Protein AF-A0A5C8Q0A5-F1 (afdb_monomer_lite)

Foldseek 3Di:
DQVVVPNPDLCCLVVVCVVCVVNPDTDDSVRVVVVVVPDDPVNVVVVVVVVVVVCVPVVVVCVVVVNDDDFDDDPNDTDPDDDDDDDDDDDPDDDPPDDPDDD

pLDDT: mean 81.92, std 13.81, range [37.59, 97.56]

Stru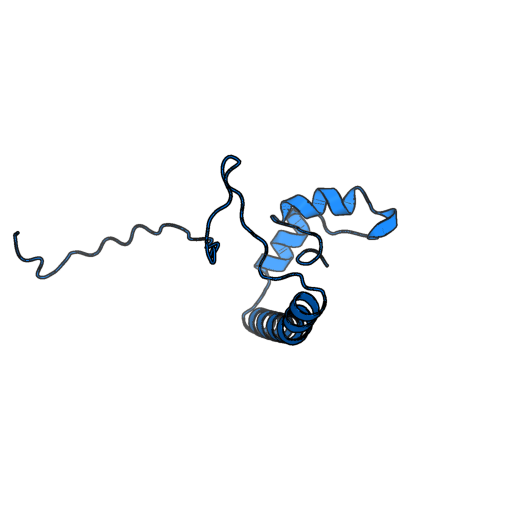cture (mmCIF, N/CA/C/O backbone):
data_AF-A0A5C8Q0A5-F1
#
_entry.id   AF-A0A5C8Q0A5-F1
#
loop_
_atom_site.group_PDB
_atom_site.id
_atom_site.type_symbol
_atom_site.label_atom_id
_atom_site.label_alt_id
_atom_site.label_comp_id
_atom_site.label_asym_id
_atom_site.label_entity_id
_atom_site.label_seq_id
_atom_site.pdbx_PDB_ins_code
_atom_site.Cartn_x
_atom_site.Cartn_y
_atom_site.Cartn_z
_atom_site.occupancy
_atom_site.B_iso_or_equiv
_atom_site.auth_seq_id
_atom_site.auth_comp_id
_atom_site.auth_asym_id
_atom_site.auth_atom_id
_atom_site.pdbx_PDB_model_num
ATOM 1 N N . MET A 1 1 ? 3.703 -7.849 1.959 1.00 44.66 1 MET A N 1
ATOM 2 C CA . MET A 1 1 ? 3.968 -8.642 0.746 1.00 44.66 1 MET A CA 1
ATOM 3 C C . MET A 1 1 ? 2.706 -8.607 -0.113 1.00 44.66 1 MET A C 1
ATOM 5 O O . MET A 1 1 ? 1.862 -9.475 -0.005 1.00 44.66 1 MET A O 1
ATOM 9 N N . MET A 1 2 ? 2.467 -7.467 -0.760 1.00 46.19 2 MET A N 1
ATOM 10 C CA . MET A 1 2 ? 1.314 -7.239 -1.650 1.00 46.19 2 MET A CA 1
ATOM 11 C C . MET A 1 2 ? 1.644 -6.062 -2.578 1.00 46.19 2 MET A C 1
ATOM 13 O O . MET A 1 2 ? 1.429 -6.132 -3.777 1.00 46.19 2 MET A O 1
ATOM 17 N N . LEU A 1 3 ? 2.332 -5.046 -2.034 1.00 38.41 3 LEU A N 1
ATOM 18 C CA . LEU A 1 3 ? 2.923 -3.951 -2.811 1.00 38.41 3 LEU A CA 1
ATOM 19 C C . LEU A 1 3 ? 4.095 -4.398 -3.713 1.00 38.41 3 LEU A C 1
ATOM 21 O O . LEU A 1 3 ? 4.378 -3.735 -4.698 1.00 38.41 3 LEU A O 1
ATOM 25 N N . ALA A 1 4 ? 4.773 -5.503 -3.376 1.00 37.59 4 ALA A N 1
ATOM 26 C CA . ALA A 1 4 ? 5.863 -6.063 -4.185 1.00 37.59 4 ALA A CA 1
ATOM 27 C C . ALA A 1 4 ? 5.375 -7.066 -5.252 1.00 37.59 4 ALA A C 1
ATOM 29 O O . ALA A 1 4 ? 6.058 -7.247 -6.248 1.00 37.59 4 ALA A O 1
ATOM 30 N N . ASP A 1 5 ? 4.180 -7.649 -5.081 1.00 44.44 5 ASP A N 1
ATOM 31 C CA . ASP A 1 5 ? 3.605 -8.650 -6.002 1.00 44.44 5 ASP A CA 1
ATOM 32 C C . ASP A 1 5 ? 2.553 -8.055 -6.959 1.00 44.44 5 ASP A C 1
ATOM 34 O O . ASP A 1 5 ? 1.829 -8.785 -7.630 1.00 44.44 5 ASP A O 1
ATOM 38 N N . GLY A 1 6 ? 2.427 -6.725 -7.011 1.00 54.16 6 GLY A N 1
ATOM 39 C CA . GLY A 1 6 ? 1.510 -6.053 -7.935 1.00 54.16 6 GLY A CA 1
ATOM 40 C C . GLY A 1 6 ? 0.043 -6.000 -7.495 1.00 54.16 6 GLY A C 1
ATOM 41 O O . GLY A 1 6 ? -0.826 -5.847 -8.344 1.00 54.16 6 GLY A O 1
ATOM 42 N N . GLY A 1 7 ? -0.258 -6.095 -6.195 1.00 58.19 7 GLY A N 1
ATOM 43 C CA . GLY A 1 7 ? -1.614 -5.840 -5.698 1.00 58.19 7 GLY A CA 1
ATOM 44 C C . GLY A 1 7 ? -2.014 -4.381 -5.928 1.00 58.19 7 GLY A C 1
ATOM 45 O O . GLY A 1 7 ? -1.361 -3.472 -5.410 1.00 58.19 7 GLY A O 1
ATOM 46 N N . GLN A 1 8 ? -3.082 -4.166 -6.693 1.00 67.25 8 GLN A N 1
ATOM 47 C CA . GLN A 1 8 ? -3.597 -2.846 -7.067 1.00 67.25 8 GLN A CA 1
ATOM 48 C C . GLN A 1 8 ? -4.846 -2.471 -6.258 1.00 67.25 8 GLN A C 1
ATOM 50 O O . GLN A 1 8 ? -5.192 -1.295 -6.172 1.00 67.25 8 GLN A O 1
ATOM 55 N N . ALA A 1 9 ? -5.513 -3.447 -5.632 1.00 77.94 9 ALA A N 1
ATOM 56 C CA . ALA A 1 9 ? -6.700 -3.230 -4.815 1.00 77.94 9 ALA A CA 1
ATOM 57 C C . ALA A 1 9 ? -6.790 -4.193 -3.619 1.00 77.94 9 ALA A C 1
ATOM 59 O O . ALA A 1 9 ? -6.300 -5.318 -3.639 1.00 77.94 9 ALA A O 1
ATOM 60 N N . ILE A 1 10 ? -7.536 -3.797 -2.579 1.00 79.94 10 ILE A N 1
ATOM 61 C CA . ILE A 1 10 ? -7.863 -4.678 -1.435 1.00 79.94 10 ILE A CA 1
ATOM 62 C C . ILE A 1 10 ? -8.646 -5.926 -1.894 1.00 79.94 10 ILE A C 1
ATOM 64 O O . ILE A 1 10 ? -8.595 -6.975 -1.248 1.00 79.94 10 ILE A O 1
ATOM 68 N N . ALA A 1 11 ? -9.363 -5.837 -3.019 1.00 80.06 11 ALA A N 1
ATOM 69 C CA . ALA A 1 11 ? -10.050 -6.976 -3.626 1.00 80.06 11 ALA A CA 1
ATOM 70 C C . ALA A 1 11 ? -9.083 -8.106 -4.028 1.00 80.06 11 ALA A C 1
ATOM 72 O O . ALA A 1 11 ? -9.468 -9.275 -3.974 1.00 80.06 11 ALA A O 1
ATOM 73 N N . ASP A 1 12 ? -7.818 -7.788 -4.315 1.00 83.25 12 ASP A N 1
ATOM 74 C CA . ASP A 1 12 ? -6.810 -8.766 -4.737 1.00 83.25 12 ASP A CA 1
ATOM 75 C C . ASP A 1 12 ? -6.428 -9.736 -3.603 1.00 83.25 12 ASP A C 1
ATOM 77 O O . ASP A 1 12 ? -5.854 -10.794 -3.852 1.00 83.25 12 ASP A O 1
ATOM 81 N N . LEU A 1 13 ? -6.830 -9.456 -2.353 1.00 85.00 13 LEU A N 1
ATOM 82 C CA . LEU A 1 13 ? -6.754 -10.429 -1.255 1.00 85.00 13 LEU A CA 1
ATOM 83 C C . LEU A 1 13 ? -7.503 -11.731 -1.575 1.00 85.00 13 LEU A C 1
ATOM 85 O O . LEU A 1 13 ? -7.127 -12.787 -1.067 1.00 85.00 13 LEU A O 1
ATOM 89 N N . ALA A 1 14 ? -8.550 -11.678 -2.407 1.00 85.38 14 ALA A N 1
ATOM 90 C CA . ALA A 1 14 ? -9.254 -12.877 -2.848 1.00 85.38 14 ALA A CA 1
ATOM 91 C C . ALA A 1 14 ? -8.323 -13.820 -3.625 1.00 85.38 14 ALA A C 1
ATOM 93 O O . ALA A 1 14 ? -8.289 -15.008 -3.322 1.00 85.38 14 ALA A O 1
ATOM 94 N N . VAL A 1 15 ? -7.503 -13.274 -4.529 1.00 85.75 15 VAL A N 1
ATOM 95 C CA . VAL A 1 15 ? -6.547 -14.037 -5.349 1.00 85.75 15 VAL A CA 1
ATOM 96 C C . VAL A 1 15 ? -5.473 -14.705 -4.487 1.00 85.75 15 VAL A C 1
ATOM 98 O O . VAL A 1 15 ? -5.091 -15.845 -4.749 1.00 85.75 15 VAL A O 1
ATOM 101 N N . LEU A 1 16 ? -5.000 -14.021 -3.439 1.00 87.31 16 LEU A N 1
ATOM 102 C CA . LEU A 1 16 ? -4.019 -14.583 -2.503 1.00 87.31 16 LEU A CA 1
ATOM 103 C C . LEU A 1 16 ? -4.619 -15.709 -1.656 1.00 87.31 16 LEU A C 1
ATOM 105 O O . LEU A 1 16 ? -3.976 -16.728 -1.415 1.00 87.31 16 LEU A O 1
ATOM 109 N N . ARG A 1 17 ? -5.869 -15.544 -1.216 1.00 88.31 17 ARG A N 1
ATOM 110 C CA . ARG A 1 17 ? -6.580 -16.549 -0.418 1.00 88.31 17 ARG A CA 1
ATOM 111 C C . ARG A 1 17 ? -6.856 -17.830 -1.205 1.00 88.31 17 ARG A C 1
ATOM 113 O O . ARG A 1 17 ? -6.811 -18.908 -0.618 1.00 88.31 17 ARG A O 1
ATOM 120 N N . ASP A 1 18 ? -7.091 -17.715 -2.508 1.00 88.94 18 ASP A N 1
ATOM 121 C CA . ASP A 1 18 ? -7.276 -18.867 -3.396 1.00 88.94 18 ASP A CA 1
ATOM 122 C C . ASP A 1 18 ? -5.966 -19.662 -3.606 1.00 88.94 18 ASP A C 1
ATOM 124 O O . ASP A 1 18 ? -5.989 -20.770 -4.136 1.00 88.94 18 ASP A O 1
ATOM 128 N N . GLN A 1 19 ? -4.826 -19.140 -3.128 1.00 88.56 19 GLN A N 1
ATOM 129 C CA . GLN A 1 19 ? -3.492 -19.749 -3.188 1.00 88.56 19 GLN A CA 1
ATOM 130 C C . GLN A 1 19 ? -2.914 -20.022 -1.784 1.00 88.56 19 GLN A C 1
ATOM 132 O O . GLN A 1 19 ? -1.742 -19.760 -1.496 1.00 88.56 19 GLN A O 1
ATOM 137 N N . GLY A 1 20 ? -3.741 -20.568 -0.887 1.00 84.56 20 GLY A N 1
ATOM 138 C CA . GLY A 1 20 ? -3.387 -20.788 0.521 1.00 84.56 20 GLY A CA 1
ATOM 139 C C . GLY A 1 20 ? -2.151 -21.666 0.771 1.00 84.56 20 GLY A C 1
ATOM 140 O O . GLY A 1 20 ? -1.528 -21.534 1.820 1.00 84.56 20 GLY A O 1
ATOM 141 N N . GLU A 1 21 ? -1.748 -22.517 -0.178 1.00 87.62 21 GLU A N 1
ATOM 142 C CA . GLU A 1 21 ? -0.521 -23.328 -0.067 1.00 87.62 21 GLU A CA 1
ATOM 143 C C . GLU A 1 21 ? 0.764 -22.485 -0.108 1.00 87.62 21 GLU A C 1
ATOM 145 O O . GLU A 1 21 ? 1.760 -22.857 0.509 1.00 87.62 21 GLU A O 1
ATOM 150 N N . VAL A 1 22 ? 0.741 -21.338 -0.799 1.00 89.94 22 VAL A N 1
ATOM 151 C CA . VAL A 1 22 ? 1.893 -20.430 -0.932 1.00 89.94 22 VAL A CA 1
ATOM 152 C C . VAL A 1 22 ? 1.864 -19.351 0.148 1.00 89.94 22 VAL A C 1
ATOM 154 O O . VAL A 1 22 ? 2.890 -19.037 0.749 1.00 89.94 22 VAL A O 1
ATOM 157 N N . PHE A 1 23 ? 0.684 -18.784 0.408 1.00 85.56 23 PHE A N 1
ATOM 158 C CA . PHE A 1 23 ? 0.540 -17.587 1.245 1.00 85.56 23 PHE A CA 1
ATOM 159 C C . PHE A 1 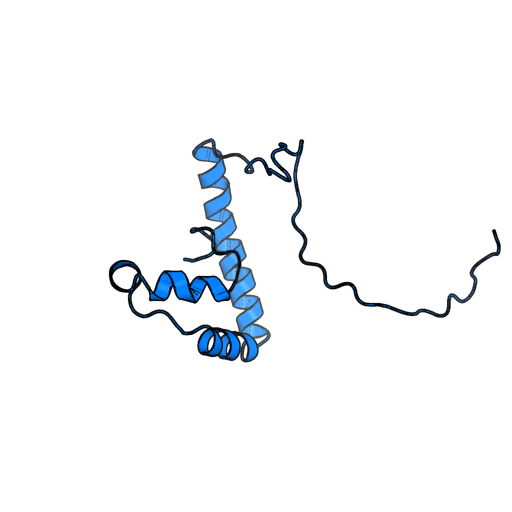23 ? 0.040 -17.870 2.667 1.00 85.56 23 PHE A C 1
ATOM 161 O O . PHE A 1 23 ? 0.044 -16.971 3.510 1.00 85.56 23 PHE A O 1
ATOM 168 N N . GLY A 1 24 ? -0.383 -19.103 2.957 1.00 90.88 24 GLY A N 1
ATOM 169 C CA . GLY A 1 24 ? -0.999 -19.454 4.231 1.00 90.88 24 GLY A CA 1
ATOM 170 C C . GLY A 1 24 ? -2.361 -18.772 4.438 1.00 90.88 24 GLY A C 1
ATOM 171 O O . GLY A 1 24 ? -3.051 -18.429 3.475 1.00 90.88 24 GLY A O 1
ATOM 172 N N . PRO A 1 25 ? -2.801 -18.592 5.697 1.00 92.12 25 PRO A N 1
ATOM 173 C CA . PRO A 1 25 ? -4.065 -17.929 6.003 1.00 92.12 25 PRO A CA 1
ATOM 174 C C . PRO A 1 25 ? -4.080 -16.456 5.567 1.00 92.12 25 PRO A C 1
ATOM 176 O O . PRO A 1 25 ? -3.329 -15.633 6.089 1.00 92.12 25 PRO A O 1
ATOM 179 N N . VAL A 1 26 ? -5.002 -16.105 4.667 1.00 91.00 26 VAL A N 1
ATOM 180 C CA . VAL A 1 26 ? -5.211 -14.731 4.180 1.00 91.00 26 VAL A CA 1
ATOM 181 C C . VAL A 1 26 ? -6.539 -14.177 4.698 1.00 91.00 26 VAL A C 1
ATOM 183 O O . VAL A 1 26 ? -7.577 -14.845 4.659 1.00 91.00 26 VAL A O 1
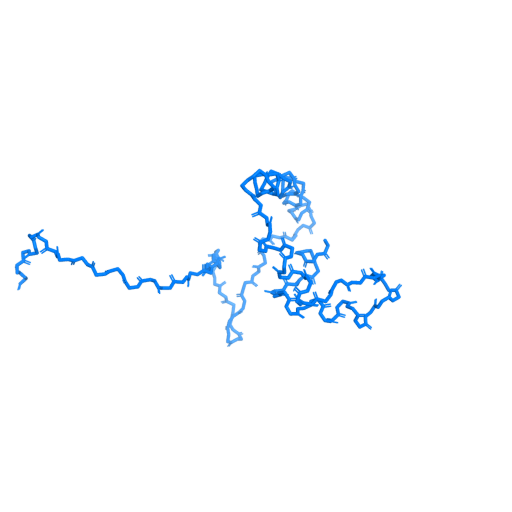ATOM 186 N N . ALA A 1 27 ? -6.521 -12.934 5.184 1.00 90.38 27 ALA A N 1
ATOM 187 C CA . ALA A 1 27 ? -7.719 -12.256 5.668 1.00 90.38 27 ALA A CA 1
ATOM 188 C C . ALA A 1 27 ? -8.754 -12.054 4.548 1.00 90.38 27 ALA A C 1
ATOM 190 O O . ALA A 1 27 ? -8.423 -11.747 3.406 1.00 90.38 27 ALA A O 1
ATOM 191 N N . SER A 1 28 ? -10.039 -12.165 4.893 1.00 89.56 28 SER A N 1
ATOM 192 C CA . SER A 1 28 ? -11.112 -11.772 3.974 1.00 89.56 28 SER A CA 1
ATOM 193 C C . SER A 1 28 ? -11.113 -10.256 3.733 1.00 89.56 28 SER A C 1
ATOM 195 O O . SER A 1 28 ? -10.734 -9.492 4.623 1.00 89.56 28 SER A O 1
ATOM 197 N N . THR A 1 29 ? -11.622 -9.808 2.580 1.00 90.62 29 THR A N 1
ATOM 198 C CA . THR A 1 29 ? -11.775 -8.376 2.268 1.00 90.62 29 THR A CA 1
ATOM 199 C C . THR A 1 29 ? -12.531 -7.596 3.360 1.00 90.62 29 THR A C 1
ATOM 201 O O . THR A 1 29 ? -12.013 -6.567 3.791 1.00 90.62 29 THR A O 1
ATOM 204 N N . PRO A 1 30 ? -13.679 -8.062 3.905 1.00 92.12 30 PRO A N 1
ATOM 205 C CA . PRO A 1 30 ? -14.328 -7.375 5.027 1.00 92.12 30 PRO A CA 1
ATOM 206 C C . PRO A 1 30 ? -13.476 -7.314 6.301 1.00 92.12 30 PRO A C 1
ATOM 208 O O . PRO A 1 30 ? -13.525 -6.323 7.023 1.00 92.12 30 PRO A O 1
ATOM 211 N N . THR A 1 31 ? -12.699 -8.360 6.598 1.00 92.81 31 THR A N 1
ATOM 212 C CA . THR A 1 31 ? -11.796 -8.364 7.761 1.00 92.81 31 THR A CA 1
ATOM 213 C C . THR A 1 31 ? -10.676 -7.343 7.591 1.00 92.81 31 THR A C 1
ATOM 215 O O . THR A 1 31 ? -10.398 -6.599 8.527 1.00 92.81 31 THR A O 1
ATOM 218 N N . ALA A 1 32 ? -10.078 -7.269 6.400 1.00 91.62 32 ALA A N 1
ATOM 219 C CA . ALA A 1 32 ? -9.058 -6.274 6.087 1.00 91.62 32 ALA A CA 1
ATOM 220 C C . ALA A 1 32 ? -9.608 -4.845 6.212 1.00 91.62 32 ALA A C 1
ATOM 222 O O . ALA A 1 32 ? -8.977 -4.003 6.840 1.00 91.62 32 ALA A O 1
ATOM 223 N N . TRP A 1 33 ? -10.815 -4.585 5.700 1.00 91.75 33 TRP A N 1
ATOM 224 C CA . TRP A 1 33 ? -11.445 -3.267 5.812 1.00 91.75 33 TRP A CA 1
ATOM 225 C C . TRP A 1 33 ? -11.709 -2.831 7.251 1.00 91.75 33 TRP A C 1
ATOM 227 O O . TRP A 1 33 ? -11.468 -1.672 7.573 1.00 91.75 33 TRP A O 1
ATOM 237 N N . ARG A 1 34 ? -12.166 -3.734 8.128 1.00 95.06 34 ARG A N 1
ATOM 238 C CA . ARG A 1 34 ? -12.361 -3.398 9.550 1.00 95.06 34 ARG A CA 1
ATOM 239 C C . ARG A 1 34 ? -11.046 -3.031 10.226 1.00 95.06 34 ARG A C 1
ATOM 241 O O . ARG A 1 34 ? -10.985 -2.014 10.896 1.00 95.06 34 ARG A O 1
ATOM 248 N N . LEU A 1 35 ? -9.987 -3.803 9.974 1.00 92.50 35 LEU A N 1
ATOM 249 C CA . LEU A 1 35 ? -8.659 -3.478 10.491 1.00 92.50 35 LEU A CA 1
ATOM 250 C C . LEU A 1 35 ? -8.209 -2.086 10.037 1.00 92.50 35 LEU A C 1
ATOM 252 O O . LEU A 1 35 ? -7.707 -1.328 10.853 1.00 92.50 35 LEU A O 1
ATOM 256 N N . LEU A 1 36 ? -8.392 -1.755 8.754 1.00 91.19 36 LEU A N 1
ATOM 257 C CA . LEU A 1 36 ? -8.031 -0.439 8.224 1.00 91.19 36 LEU A CA 1
ATOM 258 C C . LEU A 1 36 ? -8.857 0.688 8.851 1.00 91.19 36 LEU A C 1
ATOM 260 O O . LEU A 1 36 ? -8.311 1.753 9.116 1.00 91.19 36 LEU A O 1
ATOM 264 N N . ALA A 1 37 ? -10.148 0.456 9.094 1.00 93.44 37 ALA A N 1
ATOM 265 C CA . ALA A 1 37 ? -11.022 1.423 9.753 1.00 93.44 37 ALA A CA 1
ATOM 266 C C . ALA A 1 37 ? -10.627 1.680 11.218 1.00 93.44 37 ALA A C 1
ATOM 268 O O . ALA A 1 37 ? -10.838 2.783 11.713 1.00 93.44 37 ALA A O 1
ATOM 269 N N . ASP A 1 38 ? -10.024 0.690 11.880 1.00 95.44 38 ASP A N 1
ATOM 270 C CA . ASP A 1 38 ? -9.566 0.776 13.270 1.00 95.44 38 ASP A CA 1
ATOM 271 C C . ASP A 1 38 ? -8.135 1.343 13.407 1.00 95.44 38 ASP A C 1
ATOM 273 O O . ASP A 1 38 ? -7.618 1.450 14.522 1.00 95.44 38 ASP A O 1
ATOM 277 N N . ILE A 1 39 ? -7.461 1.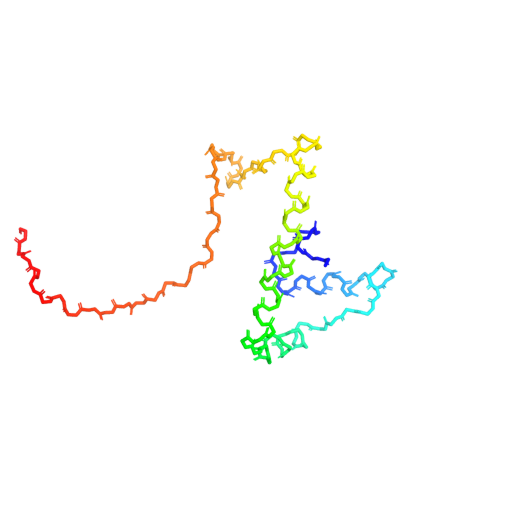700 12.302 1.00 95.12 39 ILE A N 1
ATOM 278 C CA . ILE A 1 39 ? -6.124 2.313 12.351 1.00 95.12 39 ILE A CA 1
ATOM 279 C C . ILE A 1 39 ? -6.223 3.713 12.959 1.00 95.12 39 ILE A C 1
ATOM 281 O O . ILE A 1 39 ? -6.844 4.612 12.394 1.00 95.12 39 ILE A O 1
ATOM 285 N N . ASP A 1 40 ? -5.539 3.907 14.084 1.00 97.00 40 ASP A N 1
ATOM 286 C CA . ASP A 1 40 ? -5.359 5.218 14.697 1.00 97.00 40 ASP A CA 1
ATOM 287 C C . ASP A 1 40 ? -4.148 5.978 14.121 1.00 97.00 40 ASP A 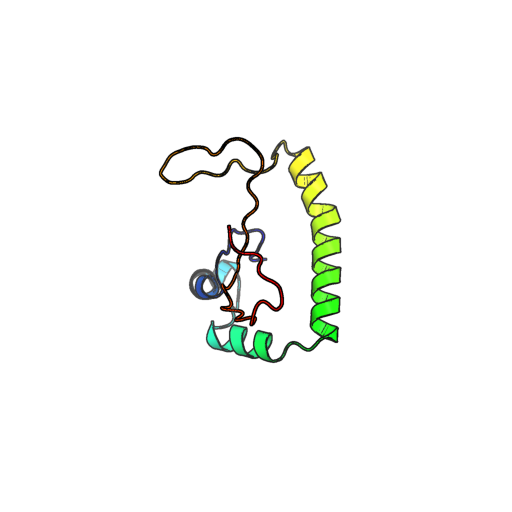C 1
ATOM 289 O O . ASP A 1 40 ? -3.332 5.449 13.359 1.00 97.00 40 ASP A O 1
ATOM 293 N N . GLU A 1 41 ? -4.008 7.242 14.522 1.00 96.31 41 GLU A N 1
ATOM 294 C CA . GLU A 1 41 ? -2.930 8.123 14.057 1.00 96.31 41 GLU A CA 1
ATOM 295 C C . GLU A 1 41 ? -1.531 7.588 14.415 1.00 96.31 41 GLU A C 1
ATOM 297 O O . GLU A 1 41 ? -0.569 7.746 13.661 1.00 96.31 41 GLU A O 1
ATOM 302 N N . THR A 1 42 ? -1.402 6.898 15.552 1.00 97.56 42 THR A N 1
ATOM 303 C CA . THR A 1 42 ? -0.117 6.345 16.002 1.00 97.56 42 THR A CA 1
ATOM 304 C C . THR A 1 42 ? 0.301 5.173 15.118 1.00 97.56 42 THR A C 1
ATOM 306 O O . THR A 1 42 ? 1.454 5.080 14.686 1.00 97.56 42 THR A O 1
ATOM 309 N N . ALA A 1 43 ? -0.630 4.269 14.826 1.00 95.94 43 ALA A N 1
ATOM 310 C CA . ALA A 1 43 ? -0.432 3.166 13.904 1.00 95.94 43 ALA A CA 1
ATOM 311 C C . ALA A 1 43 ? -0.150 3.684 12.488 1.00 95.94 43 ALA A C 1
ATOM 313 O O . ALA A 1 43 ? 0.781 3.196 11.843 1.00 95.94 43 ALA A O 1
ATOM 314 N N . LEU A 1 44 ? -0.871 4.713 12.036 1.00 95.38 44 LEU A N 1
ATOM 315 C CA . LEU A 1 44 ? -0.649 5.339 10.736 1.00 95.38 44 LEU A CA 1
ATOM 316 C C . LEU A 1 44 ? 0.767 5.923 10.612 1.00 95.38 44 LEU A C 1
ATOM 318 O O . LEU A 1 44 ? 1.462 5.651 9.629 1.00 95.38 44 LEU A O 1
ATOM 322 N N . ALA A 1 45 ? 1.244 6.644 11.629 1.00 95.56 45 ALA A N 1
ATOM 323 C CA . ALA A 1 45 ? 2.602 7.184 11.660 1.00 95.56 45 ALA A CA 1
ATOM 324 C C . ALA A 1 45 ? 3.669 6.074 11.614 1.00 95.56 45 ALA A C 1
ATOM 326 O O . ALA A 1 45 ? 4.657 6.168 10.877 1.00 95.56 45 ALA A O 1
ATOM 327 N N . ARG A 1 46 ? 3.454 4.977 12.350 1.00 96.81 46 ARG A N 1
ATOM 328 C CA . ARG A 1 46 ? 4.348 3.808 12.328 1.00 96.81 46 ARG A CA 1
ATOM 329 C C . ARG A 1 46 ? 4.376 3.136 10.957 1.00 96.81 46 ARG A C 1
ATOM 331 O O . ARG A 1 46 ? 5.455 2.790 10.481 1.00 96.81 46 ARG A O 1
ATOM 338 N N . LEU A 1 47 ? 3.223 2.987 10.304 1.00 93.56 47 LEU A N 1
ATOM 339 C CA . LEU A 1 47 ? 3.124 2.450 8.943 1.00 93.56 47 LEU A CA 1
ATOM 340 C C . LEU A 1 47 ? 3.852 3.342 7.932 1.00 93.56 47 LEU A C 1
ATOM 342 O O . LEU A 1 47 ? 4.577 2.834 7.075 1.00 93.56 47 LEU A O 1
ATOM 346 N N . ALA A 1 48 ? 3.708 4.664 8.048 1.00 93.25 48 ALA A N 1
ATOM 347 C CA . ALA A 1 48 ? 4.416 5.615 7.199 1.00 93.25 48 ALA A CA 1
ATOM 348 C C . ALA A 1 48 ? 5.941 5.493 7.360 1.00 93.25 48 ALA A C 1
ATOM 350 O O . ALA A 1 48 ? 6.651 5.419 6.355 1.00 93.25 48 ALA A O 1
ATOM 351 N N . SER A 1 49 ? 6.430 5.394 8.601 1.00 96.38 49 SER A N 1
ATOM 352 C CA . SER A 1 49 ? 7.853 5.191 8.899 1.00 96.38 49 SER A CA 1
ATOM 353 C C . SER A 1 49 ? 8.376 3.860 8.350 1.00 96.38 49 SER A C 1
ATOM 355 O O . SER A 1 49 ? 9.383 3.840 7.644 1.00 96.38 49 SER A O 1
ATOM 357 N N . ALA A 1 50 ? 7.656 2.759 8.579 1.00 95.25 50 ALA A N 1
ATOM 358 C CA . ALA A 1 50 ? 8.033 1.445 8.061 1.00 95.25 50 ALA A CA 1
ATOM 359 C C . ALA A 1 50 ? 8.094 1.427 6.523 1.00 95.25 50 ALA A C 1
ATOM 361 O O . ALA A 1 50 ? 9.019 0.867 5.937 1.00 95.25 50 ALA A O 1
ATOM 362 N N . ARG A 1 51 ? 7.140 2.086 5.851 1.00 94.75 51 ARG A N 1
ATOM 363 C CA . ARG A 1 51 ? 7.137 2.212 4.388 1.00 94.75 51 ARG A CA 1
ATOM 364 C C . ARG A 1 51 ? 8.310 3.048 3.875 1.00 94.75 51 ARG A C 1
ATOM 366 O O . ARG A 1 51 ? 8.843 2.726 2.818 1.00 94.75 51 ARG A O 1
ATOM 373 N N . ALA A 1 52 ? 8.694 4.108 4.586 1.00 93.75 52 ALA A N 1
ATOM 374 C CA . ALA A 1 52 ? 9.868 4.904 4.236 1.00 93.75 52 ALA A CA 1
ATOM 375 C C . ALA A 1 52 ? 11.148 4.056 4.315 1.00 93.75 52 ALA A C 1
ATOM 377 O O . ALA A 1 52 ? 11.860 3.960 3.321 1.00 93.75 52 ALA A O 1
ATOM 378 N N . GLN A 1 53 ? 11.354 3.341 5.425 1.00 95.06 53 GLN A N 1
ATOM 379 C CA . GLN A 1 53 ? 12.503 2.443 5.612 1.00 95.06 53 GLN A CA 1
ATOM 380 C C . GLN A 1 53 ? 12.565 1.347 4.538 1.00 95.06 53 GLN A C 1
ATOM 382 O O . GLN A 1 53 ? 13.616 1.086 3.963 1.00 95.06 53 GLN A O 1
ATOM 387 N N . ALA A 1 54 ? 11.428 0.727 4.209 1.00 92.44 54 ALA A N 1
ATOM 388 C CA . ALA A 1 54 ? 11.375 -0.265 3.136 1.00 92.44 54 ALA A CA 1
ATOM 389 C C . ALA A 1 54 ? 11.766 0.329 1.769 1.00 92.44 54 ALA A C 1
ATOM 391 O O . ALA A 1 54 ? 12.462 -0.323 0.992 1.00 92.44 54 ALA A O 1
ATOM 392 N N . ARG A 1 55 ? 11.349 1.567 1.468 1.00 90.44 55 ARG A N 1
ATOM 393 C CA . ARG A 1 55 ? 11.689 2.247 0.206 1.00 90.44 55 ARG A CA 1
ATOM 394 C C . ARG A 1 55 ? 13.156 2.646 0.123 1.00 90.44 55 ARG A C 1
ATOM 396 O O . ARG A 1 55 ? 13.718 2.552 -0.962 1.00 90.44 55 ARG A O 1
ATOM 403 N N . GLU A 1 56 ? 13.773 3.033 1.238 1.00 92.25 56 GLU A N 1
ATOM 404 C CA . GLU A 1 56 ? 15.213 3.319 1.302 1.00 92.25 56 GLU A CA 1
ATOM 405 C C . GLU A 1 56 ? 16.064 2.122 0.864 1.00 92.25 56 GLU A C 1
ATOM 407 O O . GLU A 1 56 ? 17.134 2.315 0.297 1.00 92.25 56 GLU A O 1
ATOM 412 N N . VAL A 1 57 ? 15.572 0.895 1.066 1.00 91.06 57 VAL A N 1
ATOM 413 C CA . VAL A 1 57 ? 16.240 -0.336 0.618 1.00 91.06 57 VAL A CA 1
ATOM 414 C C . VAL A 1 57 ? 15.817 -0.732 -0.798 1.00 91.06 57 VAL A C 1
ATOM 416 O O . VAL A 1 57 ? 16.664 -1.044 -1.632 1.00 91.06 57 VAL A O 1
ATOM 419 N N . ALA A 1 58 ? 14.515 -0.707 -1.094 1.00 87.75 58 ALA A N 1
ATOM 420 C CA . ALA A 1 58 ? 13.990 -1.218 -2.360 1.00 87.75 58 ALA A CA 1
ATOM 421 C C . ALA A 1 58 ? 14.404 -0.373 -3.580 1.00 87.75 58 ALA A C 1
ATOM 423 O O . ALA A 1 58 ? 14.645 -0.926 -4.649 1.00 87.75 58 ALA A O 1
ATOM 424 N N . TRP A 1 59 ? 14.498 0.956 -3.444 1.00 86.38 59 TRP A N 1
ATOM 425 C CA . TRP A 1 59 ? 14.822 1.838 -4.576 1.00 86.38 59 TRP A CA 1
ATOM 426 C C . TRP A 1 59 ? 16.252 1.645 -5.096 1.00 86.38 59 TRP A C 1
ATOM 428 O O . TRP A 1 59 ? 16.414 1.471 -6.305 1.00 86.38 59 TRP A O 1
ATOM 438 N N . PRO A 1 60 ? 17.288 1.647 -4.234 1.00 87.88 60 PRO A N 1
ATOM 439 C CA . PRO A 1 60 ? 18.646 1.337 -4.667 1.00 87.88 60 PRO A CA 1
ATOM 440 C C . PRO A 1 60 ? 18.752 -0.047 -5.305 1.00 87.88 60 PRO A C 1
ATOM 442 O O . PRO A 1 60 ? 19.356 -0.176 -6.363 1.00 87.88 60 PRO A O 1
ATOM 445 N N . GLN A 1 61 ? 18.101 -1.058 -4.721 1.00 87.88 61 GLN A N 1
ATOM 446 C CA . GLN A 1 61 ? 18.106 -2.413 -5.273 1.00 87.88 61 GLN A CA 1
ATOM 447 C C . GLN A 1 61 ? 17.489 -2.467 -6.673 1.00 87.88 61 GLN A C 1
ATOM 449 O O . GLN A 1 61 ? 18.068 -3.087 -7.559 1.00 87.88 61 GLN A O 1
ATOM 454 N N . ALA A 1 62 ? 16.356 -1.802 -6.908 1.00 83.94 62 ALA A N 1
ATOM 455 C CA . ALA A 1 62 ? 15.768 -1.722 -8.247 1.00 83.94 62 ALA A CA 1
ATOM 456 C C . ALA A 1 62 ? 16.742 -1.069 -9.248 1.00 83.94 62 ALA A C 1
ATOM 458 O O . ALA A 1 62 ? 16.987 -1.605 -10.331 1.00 83.94 62 ALA A O 1
ATOM 459 N N . ALA A 1 63 ? 17.387 0.030 -8.841 1.00 83.50 63 ALA A N 1
ATOM 460 C CA . ALA A 1 63 ? 18.378 0.714 -9.666 1.00 83.50 63 ALA A CA 1
ATOM 461 C C . ALA A 1 63 ? 19.607 -0.164 -9.982 1.00 83.50 63 ALA A C 1
ATOM 463 O O . ALA A 1 63 ? 20.090 -0.147 -11.114 1.00 83.50 63 ALA A O 1
ATOM 464 N N . GLU A 1 64 ? 20.096 -0.952 -9.018 1.00 87.06 64 GLU A N 1
ATOM 465 C CA . GLU A 1 64 ? 21.224 -1.881 -9.194 1.00 87.06 64 GLU A CA 1
ATOM 466 C C . GLU A 1 64 ? 20.922 -3.002 -10.198 1.00 87.06 64 GLU A C 1
ATOM 468 O O . GLU A 1 64 ? 21.799 -3.382 -10.974 1.00 87.06 64 GLU A O 1
ATOM 473 N N . HIS A 1 65 ? 19.683 -3.500 -10.238 1.00 82.81 65 HIS A N 1
ATOM 474 C CA . HIS A 1 65 ? 19.264 -4.541 -11.185 1.00 82.81 65 HIS A CA 1
ATOM 475 C C . HIS A 1 65 ? 19.001 -4.005 -12.605 1.00 82.81 65 HIS A C 1
ATOM 477 O O . HIS A 1 65 ? 18.623 -4.766 -13.495 1.00 82.81 65 HIS A O 1
ATOM 483 N N . GLY A 1 66 ? 19.210 -2.705 -12.847 1.00 71.62 66 GLY A N 1
ATOM 484 C CA . GLY A 1 66 ? 18.908 -2.063 -14.129 1.00 71.62 66 GLY A CA 1
ATOM 485 C C . GLY A 1 66 ? 17.409 -1.873 -14.376 1.00 71.62 66 GLY A C 1
ATOM 486 O O . GLY A 1 66 ? 17.012 -1.427 -15.456 1.00 71.62 66 GLY A O 1
ATOM 487 N N . GLU A 1 67 ? 16.576 -2.165 -13.377 1.00 68.75 67 GLU A N 1
ATOM 488 C CA . GLU A 1 67 ? 15.153 -1.863 -13.376 1.00 68.75 67 GLU A CA 1
ATOM 489 C C . GLU A 1 67 ? 14.990 -0.387 -12.997 1.00 68.75 67 GLU A C 1
ATOM 491 O O . GLU A 1 67 ? 14.823 -0.003 -11.840 1.00 68.75 67 GLU A O 1
ATOM 496 N N . GLY A 1 68 ? 15.108 0.485 -14.002 1.00 71.12 68 GLY A N 1
ATOM 497 C CA . GLY A 1 68 ? 14.720 1.886 -13.861 1.00 71.12 68 GLY A CA 1
ATOM 498 C C . GLY A 1 68 ? 13.226 2.030 -13.546 1.00 71.12 68 GLY A C 1
ATOM 499 O O . GLY A 1 68 ? 12.490 1.051 -13.436 1.00 71.12 68 GLY A O 1
ATOM 500 N N . ILE A 1 69 ? 12.743 3.270 -13.442 1.00 74.75 69 ILE A N 1
ATOM 501 C CA . ILE A 1 69 ? 11.304 3.520 -13.268 1.00 74.75 69 ILE A CA 1
ATOM 502 C C . ILE A 1 69 ? 10.541 2.820 -14.410 1.00 74.75 69 ILE A C 1
ATOM 504 O O . ILE A 1 69 ? 10.829 3.116 -15.576 1.00 74.75 69 ILE A O 1
ATOM 508 N N . PRO A 1 70 ? 9.599 1.901 -14.108 1.00 75.25 70 PRO A N 1
ATOM 509 C CA . PRO A 1 70 ? 8.896 1.145 -15.131 1.00 75.25 70 PRO A CA 1
ATOM 510 C C . PRO A 1 70 ? 8.196 2.068 -16.121 1.00 75.25 70 PRO A C 1
ATOM 512 O O . PRO A 1 70 ? 7.539 3.041 -15.744 1.00 75.25 70 PRO A O 1
ATOM 515 N N . ALA A 1 71 ? 8.322 1.747 -17.403 1.00 81.88 71 ALA A N 1
ATOM 516 C CA . ALA A 1 71 ? 7.663 2.511 -18.443 1.00 81.88 71 ALA A CA 1
ATOM 517 C C . ALA A 1 71 ? 6.147 2.239 -18.401 1.00 81.88 71 ALA A C 1
ATOM 519 O O . ALA A 1 71 ? 5.708 1.086 -18.416 1.00 81.88 71 ALA A O 1
ATOM 520 N N . VAL A 1 72 ? 5.338 3.298 -18.335 1.00 86.69 72 VAL A N 1
ATOM 521 C CA . VAL A 1 72 ? 3.879 3.173 -18.213 1.00 86.69 72 VAL A CA 1
ATOM 522 C C . VAL A 1 72 ? 3.239 3.073 -19.591 1.00 86.69 72 VAL A C 1
ATOM 524 O O . VAL A 1 72 ? 3.512 3.877 -20.486 1.00 86.69 72 VAL A O 1
ATOM 527 N N . ARG A 1 73 ? 2.343 2.093 -19.753 1.00 88.19 73 ARG A N 1
ATOM 528 C CA . ARG A 1 73 ? 1.557 1.902 -20.975 1.00 88.19 73 ARG A CA 1
ATOM 529 C C . ARG A 1 73 ? 0.099 2.266 -20.730 1.00 88.19 73 ARG A C 1
ATOM 531 O O . ARG A 1 73 ? -0.491 1.811 -19.759 1.00 88.19 73 ARG A O 1
ATOM 538 N N . THR A 1 74 ? -0.500 3.018 -21.647 1.00 86.75 74 THR A N 1
ATOM 539 C CA . THR A 1 74 ? -1.943 3.294 -21.656 1.00 86.75 74 THR A CA 1
ATOM 540 C C . THR A 1 74 ? -2.487 3.158 -23.070 1.00 86.75 74 THR A C 1
ATOM 542 O O . THR A 1 74 ? -1.832 3.562 -24.030 1.00 86.75 74 THR A O 1
ATOM 545 N N . ALA A 1 75 ? -3.648 2.516 -23.218 1.00 89.56 75 ALA A N 1
ATOM 546 C CA . ALA A 1 75 ? -4.272 2.243 -24.518 1.00 89.56 75 ALA A CA 1
ATOM 547 C C . ALA A 1 75 ? -3.313 1.628 -25.571 1.00 89.56 75 ALA A C 1
ATOM 549 O O . ALA A 1 75 ? -3.419 1.906 -26.759 1.00 89.56 75 ALA A O 1
ATOM 550 N N . GLY A 1 76 ? -2.345 0.807 -25.143 1.00 91.00 76 GLY A N 1
ATOM 551 C CA . GLY A 1 76 ? -1.346 0.184 -26.027 1.00 91.00 76 GLY A CA 1
ATOM 552 C C . GLY A 1 76 ? -0.128 1.053 -26.369 1.00 91.00 76 GLY A C 1
ATOM 553 O O . GLY A 1 76 ? 0.812 0.550 -26.989 1.00 91.00 76 GLY A O 1
ATOM 554 N N . HIS A 1 77 ? -0.091 2.307 -25.920 1.00 90.06 77 HIS A N 1
ATOM 555 C CA . HIS A 1 77 ? 0.995 3.253 -26.164 1.00 90.06 77 HIS A CA 1
ATOM 556 C C . HIS A 1 77 ? 1.899 3.405 -24.945 1.00 90.06 77 HIS A C 1
ATOM 558 O O . HIS A 1 77 ? 1.429 3.375 -23.810 1.00 90.06 77 HIS A O 1
ATOM 564 N N . MET A 1 78 ? 3.196 3.593 -25.190 1.00 90.12 78 MET A N 1
ATOM 565 C CA . MET A 1 78 ? 4.150 3.950 -24.144 1.00 90.12 78 MET A CA 1
ATOM 566 C C . MET A 1 78 ? 4.064 5.448 -23.859 1.00 90.12 78 MET A C 1
ATOM 568 O O . MET A 1 78 ? 4.152 6.249 -24.792 1.00 90.12 78 MET A O 1
ATOM 572 N N . LEU A 1 79 ? 3.916 5.824 -22.592 1.00 89.81 79 LEU A N 1
ATOM 573 C CA . LEU A 1 79 ? 3.969 7.221 -22.179 1.00 89.81 79 LEU A CA 1
ATOM 574 C C . LEU A 1 79 ? 5.433 7.655 -22.002 1.00 89.81 79 LEU A C 1
ATOM 576 O O . LEU A 1 79 ? 6.176 6.980 -21.288 1.00 89.81 79 LEU A O 1
ATOM 580 N N . PRO A 1 80 ? 5.881 8.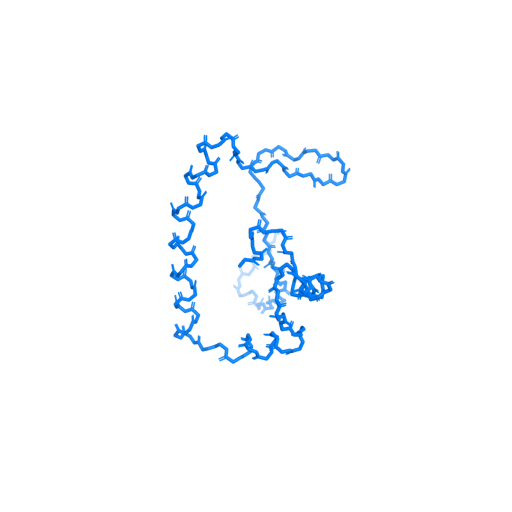747 -22.650 1.00 86.12 80 PRO A N 1
ATOM 581 C CA . PRO A 1 80 ? 7.228 9.260 -22.451 1.00 86.12 80 PRO A CA 1
ATOM 582 C C . PRO A 1 80 ? 7.352 9.970 -21.095 1.00 86.12 80 PRO A C 1
ATOM 584 O O . PRO A 1 80 ? 6.447 10.685 -20.671 1.00 86.12 80 PRO A O 1
ATOM 587 N N . GLY A 1 81 ? 8.518 9.840 -20.462 1.00 85.81 81 GLY A N 1
ATOM 588 C CA . GLY A 1 81 ? 8.849 10.545 -19.223 1.00 85.81 81 GLY A CA 1
ATOM 589 C C . GLY A 1 81 ? 8.364 9.850 -17.949 1.00 85.81 81 GLY A C 1
ATOM 590 O O . GLY A 1 81 ? 8.028 8.668 -17.945 1.00 85.81 81 GLY A O 1
ATOM 591 N N . LEU A 1 82 ? 8.389 10.599 -16.844 1.00 84.06 82 LEU A N 1
ATOM 592 C CA . LEU A 1 82 ? 7.929 10.138 -15.537 1.00 84.06 82 LEU A CA 1
ATOM 593 C C . LEU A 1 82 ? 6.408 10.278 -15.443 1.00 84.06 82 LEU A C 1
ATOM 595 O O . LEU A 1 82 ? 5.880 11.381 -15.580 1.00 84.06 82 LEU A O 1
ATOM 599 N N . VAL A 1 83 ? 5.722 9.176 -15.153 1.00 85.31 83 VAL A N 1
ATOM 600 C CA . VAL A 1 83 ? 4.283 9.174 -14.879 1.00 85.31 83 VAL A CA 1
ATOM 601 C C . VAL A 1 83 ? 4.068 9.127 -13.373 1.00 85.31 83 VAL A C 1
ATOM 603 O O . VAL A 1 83 ? 4.566 8.232 -12.694 1.00 85.31 83 VAL A O 1
ATOM 606 N N . LEU A 1 84 ? 3.331 10.108 -12.857 1.00 81.88 84 LEU A N 1
ATOM 607 C CA . LEU A 1 84 ? 2.879 10.137 -11.473 1.00 81.88 84 LEU A CA 1
ATOM 608 C C . LEU A 1 84 ? 1.425 9.679 -11.444 1.00 81.88 84 LEU A C 1
ATOM 610 O O . LEU A 1 84 ? 0.557 10.364 -11.982 1.00 81.88 84 LEU A O 1
ATOM 614 N N . ASP A 1 85 ? 1.183 8.522 -10.838 1.00 80.31 85 ASP A N 1
ATOM 615 C CA . ASP A 1 85 ? -0.168 8.042 -10.568 1.00 80.31 85 ASP A CA 1
ATOM 616 C C . ASP A 1 85 ? -0.696 8.702 -9.288 1.00 80.31 85 ASP A C 1
ATOM 618 O O . ASP A 1 85 ? -0.014 8.719 -8.258 1.00 80.31 85 ASP A O 1
ATOM 622 N N . LEU A 1 86 ? -1.872 9.318 -9.375 1.00 77.31 86 LEU A N 1
ATOM 623 C CA . LEU A 1 86 ? -2.472 10.102 -8.300 1.00 77.31 86 LEU A CA 1
ATOM 624 C C . LEU A 1 86 ? -3.924 9.669 -8.109 1.00 77.31 86 LEU A C 1
ATOM 626 O O . LEU A 1 86 ? -4.803 10.061 -8.877 1.00 77.31 86 LEU A O 1
ATOM 630 N N . ASP A 1 87 ? -4.187 8.942 -7.027 1.00 77.19 87 ASP A N 1
ATOM 631 C CA . ASP A 1 87 ? -5.545 8.669 -6.565 1.00 77.19 87 ASP A CA 1
ATOM 632 C C . ASP A 1 87 ? -6.134 9.933 -5.923 1.00 77.19 87 ASP A C 1
ATOM 634 O O . ASP A 1 87 ? -5.904 10.234 -4.749 1.00 77.19 87 ASP A O 1
ATOM 638 N N . ALA A 1 88 ? -6.886 10.712 -6.701 1.00 70.06 88 ALA A N 1
ATOM 639 C CA . ALA A 1 88 ? -7.564 11.911 -6.221 1.00 70.06 88 ALA A CA 1
ATOM 640 C C . ALA A 1 88 ? -9.083 11.708 -6.184 1.00 70.06 88 ALA A C 1
ATOM 642 O O . ALA A 1 88 ? -9.708 11.343 -7.178 1.00 70.06 88 ALA A O 1
ATOM 643 N N . THR A 1 89 ? -9.704 12.024 -5.046 1.00 78.38 89 THR A N 1
ATOM 644 C CA . THR A 1 89 ? -11.155 12.235 -4.989 1.00 78.38 89 THR A CA 1
ATOM 645 C C . THR A 1 89 ? -11.438 13.690 -5.337 1.00 78.38 89 THR A C 1
ATOM 647 O O . THR A 1 89 ? -10.956 14.595 -4.655 1.00 78.38 89 THR A O 1
ATOM 650 N N . LEU A 1 90 ? -12.215 13.934 -6.394 1.00 75.19 90 LEU A N 1
ATOM 651 C CA . LEU A 1 90 ? -12.686 15.280 -6.709 1.00 75.19 90 LEU A CA 1
ATOM 652 C C . LEU A 1 90 ? -13.688 15.711 -5.637 1.00 75.19 90 LEU A C 1
ATOM 654 O O . LEU A 1 90 ? -14.791 15.175 -5.552 1.00 75.19 90 LEU A O 1
ATOM 658 N N . ILE A 1 91 ? -13.300 16.687 -4.822 1.00 80.69 91 ILE A N 1
ATOM 659 C CA . ILE A 1 91 ? -14.195 17.319 -3.857 1.00 80.69 91 ILE A CA 1
ATOM 660 C C . ILE A 1 91 ? -14.685 18.623 -4.482 1.00 80.69 91 ILE A C 1
ATOM 662 O O . ILE A 1 91 ? -13.887 19.495 -4.831 1.00 80.69 91 ILE A O 1
ATOM 666 N N . THR A 1 92 ? -16.001 18.769 -4.641 1.00 77.31 92 THR A N 1
ATOM 667 C CA . THR A 1 92 ? -16.601 20.039 -5.060 1.00 77.31 92 THR A CA 1
ATOM 668 C C . THR A 1 92 ? -16.517 21.033 -3.908 1.00 77.31 92 THR A C 1
ATOM 670 O O . THR A 1 92 ? -17.394 21.085 -3.048 1.00 77.31 92 THR A O 1
ATOM 673 N N . CYS A 1 93 ? -15.449 21.822 -3.877 1.00 69.69 93 CYS A N 1
ATOM 674 C CA . CYS A 1 93 ? -15.327 22.957 -2.974 1.00 69.69 93 CYS A CA 1
ATOM 675 C C . CYS A 1 93 ? -15.994 24.176 -3.628 1.00 69.69 93 CYS A C 1
ATOM 677 O O . CYS A 1 93 ? -15.418 24.793 -4.525 1.00 69.69 93 CYS A O 1
ATOM 679 N N . HIS A 1 94 ? -17.215 24.520 -3.204 1.00 71.19 94 HIS A N 1
ATOM 680 C CA . HIS A 1 94 ? -17.816 25.816 -3.541 1.00 71.19 94 HIS A CA 1
ATOM 681 C C . HIS A 1 94 ? -17.179 26.892 -2.665 1.00 71.19 94 HIS A C 1
ATOM 683 O O . HIS A 1 94 ? -17.189 26.790 -1.440 1.00 71.19 94 HIS A O 1
ATOM 689 N N . SER A 1 95 ? -16.630 27.923 -3.296 1.00 70.44 95 SER A N 1
ATOM 690 C CA . SER A 1 95 ? -16.220 29.151 -2.627 1.00 70.44 95 SER A CA 1
ATOM 691 C C . SER A 1 95 ? -16.906 30.308 -3.336 1.00 70.44 95 SER A C 1
ATOM 693 O O . SER A 1 95 ? -16.748 30.473 -4.549 1.00 70.44 95 SER A O 1
ATOM 695 N N . GLU A 1 96 ? -17.670 31.102 -2.586 1.00 68.62 96 GLU A N 1
ATOM 696 C CA . GLU A 1 96 ? -18.124 32.418 -3.030 1.00 68.62 96 GLU A CA 1
ATOM 697 C C . GLU A 1 96 ? -16.865 33.260 -3.272 1.00 68.62 96 GLU A C 1
ATOM 699 O O . GLU A 1 96 ? -16.243 33.753 -2.330 1.00 68.62 96 GLU A O 1
ATOM 704 N N . LYS A 1 97 ? -16.428 33.382 -4.531 1.00 68.62 97 LYS A N 1
ATOM 705 C CA . LYS A 1 97 ? -15.286 34.232 -4.880 1.00 68.62 97 LYS A CA 1
ATOM 706 C C . LYS A 1 97 ? -15.624 35.679 -4.526 1.00 68.62 97 LYS A C 1
ATOM 708 O O . LYS A 1 97 ? -16.256 36.388 -5.304 1.00 68.62 97 LYS A O 1
ATOM 713 N N . GLN A 1 98 ? -15.162 36.150 -3.379 1.00 58.16 98 GLN A N 1
ATOM 714 C CA . GLN A 1 98 ? -15.135 37.574 -3.083 1.00 58.16 98 GLN A CA 1
ATOM 715 C C . GLN A 1 98 ? -13.987 38.174 -3.905 1.00 58.16 98 GLN A C 1
ATOM 717 O O . GLN A 1 98 ? -12.838 37.787 -3.723 1.00 58.16 98 GLN A O 1
ATOM 722 N N . GLN A 1 99 ? -14.313 39.094 -4.824 1.00 59.53 99 GLN A N 1
ATOM 723 C CA . GLN A 1 99 ? -13.384 39.789 -5.741 1.00 59.53 99 GLN A CA 1
ATOM 724 C C . GLN A 1 99 ? -12.990 39.046 -7.036 1.00 59.53 99 GLN A C 1
ATOM 726 O O . GLN A 1 99 ? -11.880 39.212 -7.538 1.00 59.53 99 GLN A O 1
ATOM 731 N N . ALA A 1 100 ? -13.891 38.270 -7.645 1.00 63.09 100 ALA A N 1
ATOM 732 C CA . ALA A 1 100 ? -13.699 37.900 -9.051 1.00 63.09 100 ALA A CA 1
ATOM 733 C C . ALA A 1 100 ? -13.873 39.149 -9.939 1.00 63.09 100 ALA A C 1
ATOM 735 O O . ALA A 1 100 ? -14.988 39.643 -10.102 1.00 63.09 100 ALA A O 1
ATOM 736 N N . ALA A 1 101 ? -12.776 39.683 -10.483 1.00 56.22 101 ALA A N 1
ATOM 737 C CA . ALA A 1 101 ? -12.844 40.739 -11.489 1.00 56.22 101 ALA A CA 1
ATOM 738 C C . ALA A 1 101 ? -13.512 40.192 -12.770 1.00 56.22 101 ALA A C 1
ATOM 740 O O . ALA A 1 101 ? -13.196 39.067 -13.172 1.00 56.22 101 ALA A O 1
ATOM 741 N N . PRO A 1 102 ? -14.429 40.943 -13.406 1.00 65.88 102 PRO A N 1
ATOM 742 C CA . PRO A 1 102 ? -14.997 40.553 -14.690 1.00 65.88 102 PRO A CA 1
ATOM 743 C C . PRO A 1 102 ? -13.898 40.562 -15.761 1.00 65.88 102 PRO A C 1
ATOM 745 O O . PRO A 1 102 ? -13.117 41.510 -15.837 1.00 65.88 102 PRO A O 1
ATOM 748 N N . THR A 1 103 ? -13.828 39.491 -16.550 1.00 56.84 103 THR A N 1
ATOM 749 C CA . THR A 1 103 ? -13.043 39.428 -17.793 1.00 56.84 103 THR A CA 1
ATOM 750 C C . THR A 1 103 ? -13.770 40.128 -18.922 1.00 56.84 103 THR A C 1
ATOM 752 O O . THR A 1 103 ? -14.993 39.873 -19.034 1.00 56.84 103 THR A O 1
#

Radius of gyration: 20.17 Å; chains: 1; bounding box: 39×64×42 Å

Secondary structure (DSSP, 8-state):
--TTTT--SGGGHHHHHTTHHHH-S---HHHHHHHHHT--HHHHHHHHHHHHHHHHHHHHHHHHTT--SPPPEETTEEPPS----------------TT----

Sequence (103 aa):
MMLADGGQAIADLAVLRDQGEVFGPVASTPTAWRLLADIDETALARLASARAQAREVAWPQAAEHGEGIPAVRTAGHMLPGLVLDLDATLITCHSEKQQAAPT